Protein AF-A0A1R3W7L6-F1 (afdb_monomer_lite)

Structure (mmCIF, N/CA/C/O backbone):
data_AF-A0A1R3W7L6-F1
#
_entry.id   AF-A0A1R3W7L6-F1
#
loop_
_atom_site.group_PDB
_atom_site.id
_atom_site.type_symbol
_atom_site.label_atom_id
_atom_site.label_alt_id
_atom_site.label_comp_id
_atom_site.label_asym_id
_atom_site.label_entity_id
_atom_site.label_seq_id
_atom_site.pdbx_PDB_ins_code
_atom_site.Cartn_x
_atom_site.Cartn_y
_atom_site.Cartn_z
_atom_site.occupancy
_atom_site.B_iso_or_equiv
_atom_site.auth_seq_id
_atom_site.auth_comp_id
_atom_site.auth_asym_id
_atom_site.auth_atom_id
_atom_site.pdbx_PDB_model_num
ATOM 1 N N . MET A 1 1 ? 8.596 5.749 0.620 1.00 76.62 1 MET A N 1
ATOM 2 C CA . MET A 1 1 ? 7.676 5.952 -0.521 1.00 76.62 1 MET A CA 1
ATOM 3 C C . MET A 1 1 ? 7.816 4.762 -1.457 1.00 76.62 1 MET A C 1
ATOM 5 O O . MET A 1 1 ? 8.940 4.331 -1.673 1.00 76.62 1 MET A O 1
ATOM 9 N N . LEU A 1 2 ? 6.703 4.200 -1.920 1.00 81.56 2 LEU A N 1
ATOM 10 C CA . LEU A 1 2 ? 6.620 3.063 -2.839 1.00 81.56 2 LEU A CA 1
ATOM 11 C C . LEU A 1 2 ? 6.029 3.555 -4.156 1.00 81.56 2 LEU A C 1
ATOM 13 O O . LEU A 1 2 ? 5.051 4.300 -4.136 1.00 81.56 2 LEU A O 1
ATOM 17 N N . GLU A 1 3 ? 6.607 3.162 -5.278 1.00 80.94 3 GLU A N 1
ATOM 18 C CA . GLU A 1 3 ? 6.055 3.446 -6.596 1.00 80.94 3 GLU A CA 1
ATOM 19 C C . GLU A 1 3 ? 5.295 2.214 -7.090 1.00 80.94 3 GLU A C 1
ATOM 21 O O . GLU A 1 3 ? 5.708 1.080 -6.864 1.00 80.94 3 GLU A O 1
ATOM 26 N N . ILE A 1 4 ? 4.109 2.428 -7.653 1.00 78.31 4 ILE A N 1
ATOM 27 C CA . ILE A 1 4 ? 3.244 1.360 -8.146 1.00 78.31 4 ILE A CA 1
ATOM 28 C C . ILE A 1 4 ? 2.591 1.779 -9.460 1.00 78.31 4 ILE A C 1
ATOM 30 O O . ILE A 1 4 ? 2.112 2.899 -9.618 1.00 78.31 4 ILE A O 1
ATOM 34 N N . GLN A 1 5 ? 2.515 0.856 -10.403 1.00 77.19 5 GLN A N 1
ATOM 35 C CA . GLN A 1 5 ? 1.801 1.019 -11.654 1.00 77.19 5 GLN A CA 1
ATOM 36 C C . GLN A 1 5 ? 0.359 0.527 -11.497 1.00 77.19 5 GLN A C 1
ATOM 38 O O . GLN A 1 5 ? 0.076 -0.646 -11.237 1.00 77.19 5 GLN A O 1
ATOM 43 N N . LEU A 1 6 ? -0.584 1.444 -11.673 1.00 70.19 6 LEU A N 1
ATOM 44 C CA . LEU A 1 6 ? -2.005 1.148 -11.740 1.00 70.19 6 LEU A CA 1
ATOM 45 C C . LEU A 1 6 ? -2.358 0.587 -13.121 1.00 70.19 6 LEU A C 1
ATOM 47 O O . LEU A 1 6 ? -1.698 0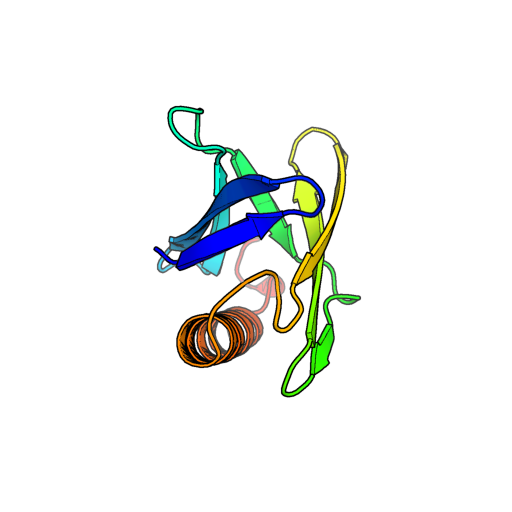.867 -14.127 1.00 70.19 6 LEU A O 1
ATOM 51 N N . LYS A 1 7 ? -3.430 -0.212 -13.173 1.00 57.50 7 LYS A N 1
ATOM 52 C CA . LYS A 1 7 ? -3.962 -0.775 -14.419 1.00 57.50 7 LYS A CA 1
ATOM 53 C C . LYS A 1 7 ? -4.148 0.375 -15.430 1.00 57.50 7 LYS A C 1
ATOM 55 O O . LYS A 1 7 ? -4.778 1.368 -15.078 1.00 57.50 7 LYS A O 1
ATOM 60 N N . HIS A 1 8 ? -3.635 0.220 -16.656 1.00 54.22 8 HIS A N 1
ATOM 61 C CA . HIS A 1 8 ? -3.622 1.226 -17.743 1.00 54.22 8 HIS A CA 1
ATOM 62 C C . HIS A 1 8 ? -2.508 2.299 -17.687 1.00 54.22 8 HIS A C 1
ATOM 64 O O . HIS A 1 8 ? -2.756 3.466 -17.979 1.00 54.22 8 HIS A O 1
ATOM 70 N N . SER A 1 9 ? -1.267 1.908 -17.372 1.00 57.62 9 SER A N 1
ATOM 71 C CA . SER A 1 9 ? -0.057 2.752 -17.529 1.00 57.62 9 SER A CA 1
ATOM 72 C C . SER A 1 9 ? 0.012 4.004 -16.647 1.00 57.62 9 SER A C 1
ATOM 74 O O . SER A 1 9 ? 0.860 4.868 -16.862 1.00 57.62 9 SER A O 1
ATOM 76 N N . LEU A 1 10 ? -0.850 4.106 -15.636 1.00 72.00 10 LEU A N 1
ATOM 77 C CA . LEU A 1 10 ? -0.836 5.216 -14.694 1.00 72.00 10 LEU A CA 1
ATOM 78 C C . LEU A 1 10 ? 0.038 4.848 -13.493 1.00 72.00 10 LEU A C 1
ATOM 80 O O . LEU A 1 10 ? -0.338 3.995 -12.695 1.00 72.00 10 LEU A O 1
ATOM 84 N N . TRP A 1 11 ? 1.185 5.498 -13.337 1.00 80.38 11 TRP A N 1
ATOM 85 C CA . TRP A 1 11 ? 1.998 5.362 -12.128 1.00 80.38 11 TRP A CA 1
ATOM 86 C C . TRP A 1 11 ? 1.336 6.069 -10.946 1.00 80.38 11 TRP A C 1
ATOM 88 O O . TRP A 1 11 ? 0.584 7.026 -11.110 1.00 80.38 11 TRP A O 1
ATOM 98 N N . ALA A 1 12 ? 1.580 5.593 -9.738 1.00 85.44 12 ALA A N 1
ATOM 99 C CA . ALA A 1 12 ? 1.165 6.237 -8.509 1.00 85.44 12 ALA A CA 1
ATOM 100 C C . ALA A 1 12 ? 2.222 6.002 -7.434 1.00 85.44 12 ALA A C 1
ATOM 102 O O . ALA A 1 12 ? 2.883 4.968 -7.400 1.00 85.44 12 ALA A O 1
ATOM 103 N N . HIS A 1 13 ? 2.352 6.957 -6.523 1.00 87.38 13 HIS A N 1
ATOM 104 C CA . HIS A 1 13 ? 3.168 6.783 -5.335 1.00 87.38 13 HIS A CA 1
ATOM 105 C C . HIS A 1 13 ? 2.267 6.481 -4.148 1.00 87.38 13 HIS A C 1
ATOM 107 O O . HIS A 1 13 ? 1.267 7.166 -3.930 1.00 87.38 13 HIS A O 1
ATOM 113 N N . LEU A 1 14 ? 2.663 5.481 -3.373 1.00 88.75 14 LEU A N 1
ATOM 114 C CA . LEU A 1 14 ? 2.109 5.136 -2.078 1.00 88.75 14 LEU A CA 1
ATOM 115 C C . LEU A 1 14 ? 3.091 5.528 -0.977 1.00 88.75 14 LEU A C 1
ATOM 117 O O . LEU A 1 14 ? 4.301 5.303 -1.067 1.00 88.75 14 LEU A O 1
ATOM 121 N N . ALA A 1 15 ? 2.568 6.096 0.096 1.00 88.50 15 ALA A N 1
ATOM 122 C CA . ALA A 1 15 ? 3.327 6.356 1.306 1.00 88.50 15 ALA A CA 1
ATOM 123 C C . ALA A 1 15 ? 2.485 5.996 2.531 1.00 88.50 15 ALA A C 1
ATOM 125 O O . ALA A 1 15 ? 1.262 6.104 2.508 1.00 88.50 15 ALA A O 1
ATOM 126 N N . CYS A 1 16 ? 3.168 5.563 3.580 1.00 86.38 16 CYS A N 1
ATOM 127 C CA . CYS A 1 16 ? 2.630 5.406 4.921 1.00 86.38 16 CYS A CA 1
ATOM 128 C C . CYS A 1 16 ? 3.514 6.265 5.822 1.00 86.38 16 CYS A C 1
ATOM 130 O O . CYS A 1 16 ? 4.738 6.216 5.665 1.00 86.38 16 CYS A O 1
ATOM 132 N N . ASP A 1 17 ? 2.911 7.072 6.686 1.00 85.50 17 ASP A N 1
ATOM 133 C CA . ASP A 1 17 ? 3.641 7.822 7.709 1.00 85.50 17 ASP A CA 1
ATOM 134 C C . ASP A 1 17 ? 3.769 7.018 9.012 1.00 85.50 17 ASP A C 1
ATOM 136 O O . ASP A 1 17 ? 3.236 5.909 9.137 1.00 85.50 17 ASP A O 1
ATOM 140 N N . ASP A 1 18 ? 4.501 7.580 9.975 1.00 81.38 18 ASP A N 1
ATOM 141 C CA . ASP A 1 18 ? 4.803 6.941 11.261 1.00 81.38 18 ASP A CA 1
ATOM 142 C C . ASP A 1 18 ? 3.553 6.727 12.133 1.00 81.38 18 ASP A C 1
ATOM 144 O O . ASP A 1 18 ? 3.566 5.904 13.046 1.00 81.38 18 ASP A O 1
ATOM 148 N N . LEU A 1 19 ? 2.451 7.428 11.834 1.00 75.38 19 LEU A N 1
ATOM 149 C CA . LEU A 1 19 ? 1.160 7.278 12.513 1.00 75.38 19 LEU A CA 1
ATOM 150 C C . LEU A 1 19 ? 0.281 6.190 11.871 1.00 75.38 19 LEU A C 1
ATOM 152 O O . LEU A 1 19 ? -0.854 5.971 12.300 1.00 75.38 19 LEU A O 1
ATOM 156 N N . GLY A 1 20 ? 0.782 5.509 10.835 1.00 76.56 20 GLY A N 1
ATOM 157 C CA . GLY A 1 20 ? 0.049 4.480 10.103 1.00 76.56 20 GLY A CA 1
ATOM 158 C C . GLY A 1 20 ? -0.971 5.036 9.104 1.00 76.56 20 GLY A C 1
ATOM 159 O O . GLY A 1 20 ? -1.789 4.273 8.580 1.00 76.56 20 GLY A O 1
ATOM 160 N N . GLN A 1 21 ? -0.955 6.343 8.824 1.00 86.12 21 GLN A N 1
ATOM 161 C CA . GLN A 1 21 ? -1.841 6.961 7.844 1.00 86.12 21 GLN A CA 1
ATOM 162 C C . GLN A 1 21 ? -1.273 6.773 6.432 1.00 86.12 21 GLN A C 1
ATOM 164 O O . GLN A 1 21 ? -0.100 7.020 6.145 1.00 86.12 21 GLN A O 1
ATOM 169 N N . TRP A 1 22 ? -2.145 6.336 5.523 1.00 88.19 22 TRP A N 1
ATOM 170 C CA . TRP A 1 22 ? -1.781 6.057 4.140 1.00 88.19 22 TRP A CA 1
ATOM 171 C C . TRP A 1 22 ? -2.098 7.224 3.214 1.00 88.19 22 TRP A C 1
ATOM 173 O O . TRP A 1 22 ? -3.115 7.909 3.363 1.00 88.19 22 TRP A O 1
ATOM 183 N N . TRP A 1 23 ? -1.228 7.411 2.226 1.00 90.31 23 TRP A N 1
ATOM 184 C CA . TRP A 1 23 ? -1.291 8.475 1.237 1.00 90.31 23 TRP A CA 1
ATOM 185 C C . TRP A 1 23 ? -1.038 7.919 -0.160 1.00 90.31 23 TRP A C 1
ATOM 187 O O . TRP A 1 23 ? -0.179 7.055 -0.355 1.00 90.31 23 TRP A O 1
ATOM 197 N N . ILE A 1 24 ? -1.783 8.421 -1.144 1.00 89.81 24 ILE A N 1
ATOM 198 C CA . ILE A 1 24 ? -1.589 8.107 -2.562 1.00 89.81 24 ILE A CA 1
ATOM 199 C C . ILE A 1 24 ? -1.538 9.385 -3.390 1.00 89.81 24 ILE A C 1
ATOM 201 O O . ILE A 1 24 ? -2.298 10.322 -3.142 1.00 89.81 24 ILE A O 1
ATOM 205 N N . ARG A 1 25 ? -0.674 9.417 -4.402 1.00 89.69 25 ARG A N 1
ATOM 206 C CA . ARG A 1 25 ? -0.703 10.445 -5.447 1.00 89.69 25 ARG A CA 1
ATOM 207 C C . ARG A 1 25 ? -0.416 9.853 -6.813 1.00 89.69 25 ARG A C 1
ATOM 209 O O . ARG A 1 25 ? 0.292 8.858 -6.929 1.00 89.69 25 ARG A O 1
ATOM 216 N N . ARG A 1 26 ? -0.909 10.523 -7.849 1.00 87.25 26 ARG A N 1
ATOM 217 C CA . ARG A 1 26 ? -0.419 10.349 -9.224 1.00 87.25 26 ARG A CA 1
ATOM 218 C C . ARG A 1 26 ? 0.938 11.057 -9.389 1.00 87.25 26 ARG A C 1
ATOM 220 O O . ARG A 1 26 ? 1.285 11.882 -8.535 1.00 87.25 26 ARG A O 1
ATOM 227 N N . PRO A 1 27 ? 1.696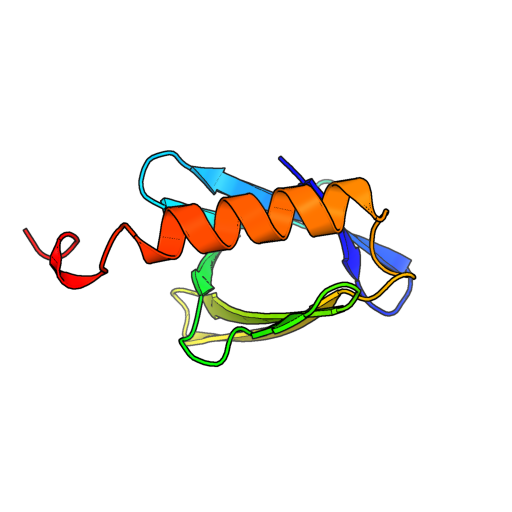 10.794 -10.465 1.00 81.69 27 PRO A N 1
ATOM 228 C CA . PRO A 1 27 ? 2.941 11.489 -10.737 1.00 81.69 27 PRO A CA 1
ATOM 229 C C . PRO A 1 27 ? 2.595 12.963 -10.950 1.00 81.69 27 PRO A C 1
ATOM 231 O O . PRO A 1 27 ? 1.618 13.278 -11.629 1.00 81.69 27 PRO A O 1
ATOM 234 N N . HIS A 1 28 ? 3.332 13.855 -10.291 1.00 84.75 28 HIS A N 1
ATOM 235 C CA . HIS A 1 28 ? 3.075 15.305 -10.284 1.00 84.75 28 HIS A CA 1
ATOM 236 C C . HIS A 1 28 ? 1.701 15.744 -9.728 1.00 84.75 28 HIS A C 1
ATOM 238 O O . HIS A 1 28 ? 1.353 16.918 -9.811 1.00 84.75 28 HIS A O 1
ATOM 244 N N . GLY A 1 29 ? 0.924 14.831 -9.134 1.00 87.69 29 GLY A N 1
ATOM 245 C CA . GLY A 1 29 ? -0.359 15.134 -8.500 1.00 87.69 29 GLY A CA 1
ATOM 246 C C . GLY A 1 29 ? -0.244 15.421 -6.996 1.00 87.69 29 GLY A C 1
ATOM 247 O O . GLY A 1 29 ? 0.773 15.092 -6.372 1.00 87.69 29 GLY A O 1
ATOM 248 N N . PRO A 1 30 ? -1.298 15.994 -6.386 1.00 89.88 30 PRO A N 1
ATOM 249 C CA . PRO A 1 30 ? -1.362 16.172 -4.942 1.00 89.88 30 PRO A CA 1
ATOM 250 C C . PRO A 1 30 ? -1.474 14.826 -4.212 1.00 89.88 30 PRO A C 1
ATOM 252 O O . PRO A 1 30 ? -1.981 13.839 -4.751 1.00 89.88 30 PRO A O 1
ATOM 255 N N . TRP A 1 31 ? -1.017 14.803 -2.960 1.00 90.81 31 TRP A N 1
ATOM 256 C CA . TRP A 1 31 ? -1.209 13.671 -2.059 1.00 90.81 31 TRP A CA 1
ATOM 257 C C . TRP A 1 31 ? -2.628 13.638 -1.501 1.00 90.81 31 TRP A C 1
ATOM 259 O O . TRP A 1 31 ? -3.176 14.653 -1.071 1.00 90.81 31 TRP A O 1
ATOM 269 N N . HIS A 1 32 ? -3.199 12.440 -1.465 1.00 89.44 32 HIS A N 1
ATOM 270 C CA . HIS A 1 32 ? -4.510 12.183 -0.896 1.00 89.44 32 HIS A CA 1
ATOM 271 C C . HIS A 1 32 ? -4.408 11.135 0.207 1.00 89.44 32 HIS A C 1
ATOM 273 O O . HIS A 1 32 ? -3.968 10.012 -0.043 1.00 89.44 32 HIS A O 1
ATOM 279 N N . ALA A 1 33 ? -4.846 11.503 1.411 1.00 90.31 33 ALA A N 1
ATOM 280 C CA . ALA A 1 33 ? -4.964 10.580 2.531 1.00 90.31 33 ALA A CA 1
ATOM 281 C C . ALA A 1 33 ? -6.111 9.593 2.300 1.00 90.31 33 ALA A C 1
ATOM 283 O O . ALA A 1 33 ? -7.216 9.987 1.905 1.00 90.31 33 ALA A O 1
ATOM 284 N N . PHE A 1 34 ? -5.864 8.326 2.602 1.00 88.00 34 PHE A N 1
ATOM 285 C CA . PHE A 1 34 ? -6.870 7.278 2.577 1.00 88.00 34 PHE A CA 1
ATOM 286 C C . PHE A 1 34 ? -6.673 6.291 3.724 1.00 88.00 34 PHE A C 1
ATOM 288 O O . PHE A 1 34 ? -5.589 6.159 4.286 1.00 88.00 34 PHE A O 1
ATOM 295 N N . TYR A 1 35 ? -7.742 5.586 4.057 1.00 86.00 35 TYR A N 1
ATOM 296 C CA . TYR A 1 35 ? -7.750 4.511 5.0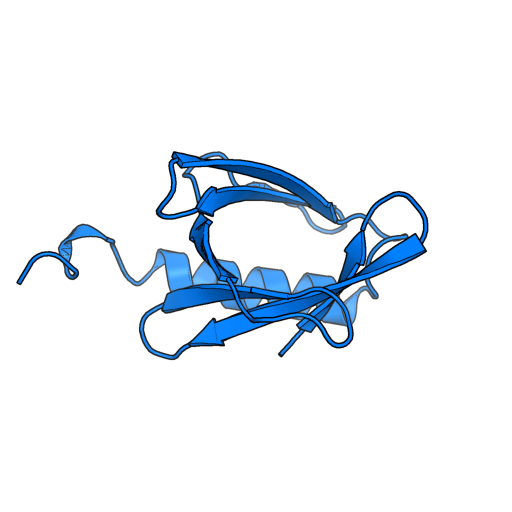37 1.00 86.00 35 TYR A CA 1
ATOM 297 C C . TYR A 1 35 ? -7.843 3.175 4.317 1.00 86.00 35 TYR A C 1
ATOM 299 O O . TYR A 1 35 ? -8.530 3.065 3.298 1.00 86.00 35 TYR A O 1
ATOM 307 N N . LEU A 1 36 ? -7.160 2.167 4.846 1.00 85.69 36 LEU A N 1
ATOM 308 C CA . LEU A 1 36 ? -7.283 0.798 4.366 1.00 85.69 36 LEU A CA 1
ATOM 309 C C . LEU A 1 36 ? -8.476 0.121 5.034 1.00 85.69 36 LEU A C 1
ATOM 311 O O . LEU A 1 36 ? -8.644 0.186 6.249 1.00 85.69 36 LEU A O 1
ATOM 315 N N . HIS A 1 37 ? -9.292 -0.551 4.232 1.00 83.06 37 HIS A N 1
ATOM 316 C CA . HIS A 1 37 ? -10.358 -1.410 4.724 1.00 83.06 37 HIS A CA 1
ATOM 317 C C . HIS A 1 37 ? -9.826 -2.773 5.165 1.00 83.06 37 HIS A C 1
ATOM 319 O O . HIS A 1 37 ? -8.804 -3.250 4.662 1.00 83.06 37 HIS A O 1
ATOM 325 N N . TYR A 1 38 ? -10.596 -3.421 6.043 1.00 76.56 38 TYR A N 1
ATOM 326 C CA . TYR A 1 38 ? -10.366 -4.790 6.512 1.00 76.56 38 TYR A CA 1
ATOM 327 C C . TYR A 1 38 ? -10.325 -5.818 5.371 1.00 76.56 38 TYR A C 1
ATOM 329 O O . TYR A 1 38 ? -9.633 -6.822 5.484 1.00 76.56 38 TYR A O 1
ATOM 337 N N . ASP A 1 39 ? -10.985 -5.531 4.246 1.00 80.31 39 ASP A N 1
ATOM 338 C CA . ASP A 1 39 ? -10.967 -6.363 3.037 1.00 80.31 39 ASP A CA 1
ATOM 339 C C . ASP A 1 39 ? -9.636 -6.316 2.267 1.00 80.31 39 ASP A C 1
ATOM 341 O O . ASP A 1 39 ? -9.502 -6.937 1.212 1.00 80.31 39 ASP A O 1
ATOM 345 N N . THR A 1 40 ? -8.641 -5.558 2.740 1.00 83.19 40 THR A N 1
ATOM 346 C CA . THR A 1 40 ? -7.309 -5.517 2.126 1.00 83.19 40 THR A CA 1
ATOM 347 C C . THR A 1 40 ? -6.633 -6.883 2.231 1.00 83.19 40 THR A C 1
ATOM 349 O O . THR A 1 40 ? -6.406 -7.394 3.324 1.00 83.19 40 THR A O 1
ATOM 352 N N . VAL A 1 41 ? -6.257 -7.462 1.088 1.00 85.12 41 VAL A N 1
ATOM 353 C CA . VAL A 1 41 ? -5.638 -8.795 1.018 1.00 85.12 41 VAL A CA 1
ATOM 354 C C . VAL A 1 41 ? -4.219 -8.686 0.473 1.00 85.12 41 VAL A C 1
ATOM 356 O O . VAL A 1 41 ? -4.011 -8.123 -0.600 1.00 85.12 41 VAL A O 1
ATOM 359 N N . ALA A 1 42 ? -3.240 -9.272 1.169 1.00 84.44 42 ALA A N 1
ATOM 360 C CA . ALA A 1 42 ? -1.851 -9.349 0.714 1.00 84.44 42 ALA A CA 1
ATOM 361 C C . ALA A 1 42 ? -1.396 -10.811 0.540 1.00 84.44 42 ALA A C 1
ATOM 363 O O . ALA A 1 42 ? -1.009 -11.474 1.498 1.00 84.44 42 ALA A O 1
ATOM 364 N N . LEU A 1 43 ? -1.391 -11.293 -0.703 1.00 84.25 43 LEU A N 1
ATOM 365 C CA . LEU A 1 43 ? -0.881 -12.603 -1.134 1.00 84.25 43 LEU A CA 1
ATOM 366 C C . LEU A 1 43 ? 0.530 -12.458 -1.724 1.00 84.25 43 LEU A C 1
ATOM 368 O O . LEU A 1 43 ? 0.865 -11.353 -2.146 1.00 84.25 43 LEU A O 1
ATOM 372 N N . PRO A 1 44 ? 1.357 -13.521 -1.813 1.00 81.88 44 PRO A N 1
ATOM 373 C CA . PRO A 1 44 ? 2.775 -13.437 -2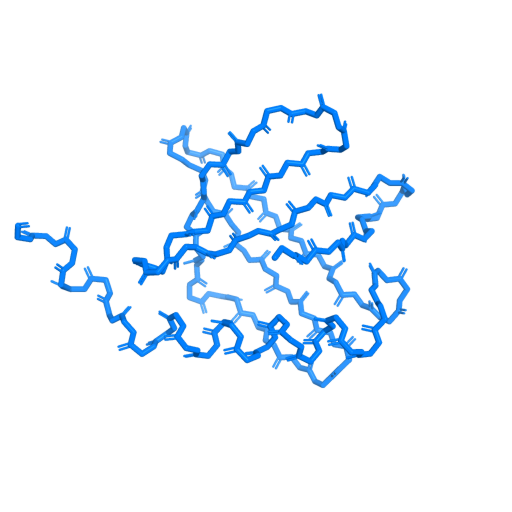.193 1.00 81.88 44 PRO A CA 1
ATOM 374 C C . PRO A 1 44 ? 3.099 -12.584 -3.430 1.00 81.88 44 PRO A C 1
ATOM 376 O O . PRO A 1 44 ? 4.038 -11.789 -3.378 1.00 81.88 44 PRO A O 1
ATOM 379 N N . SER A 1 45 ? 2.288 -12.672 -4.482 1.00 83.75 45 SER A N 1
ATOM 380 C CA . SER A 1 45 ? 2.454 -11.952 -5.754 1.00 83.75 45 SER A CA 1
ATOM 381 C C . SER A 1 45 ? 1.306 -10.988 -6.081 1.00 83.75 45 SER A C 1
ATOM 383 O O . SER A 1 45 ? 1.275 -10.418 -7.168 1.00 83.75 45 SER A O 1
ATOM 385 N N . LEU A 1 46 ? 0.351 -10.806 -5.164 1.00 84.94 46 LEU A N 1
ATOM 386 C CA . LEU A 1 46 ? -0.848 -10.005 -5.396 1.00 84.94 46 LEU A CA 1
ATOM 387 C C . LEU A 1 46 ? -1.250 -9.255 -4.128 1.00 84.94 46 LEU A C 1
ATOM 389 O O . LEU A 1 46 ? -1.445 -9.864 -3.080 1.00 84.94 46 LEU A O 1
ATOM 393 N N . ILE A 1 47 ? -1.447 -7.946 -4.230 1.00 87.94 47 ILE A N 1
ATOM 394 C CA . ILE A 1 47 ? -2.006 -7.126 -3.156 1.00 87.94 47 ILE A CA 1
ATOM 395 C C . ILE A 1 47 ? -3.277 -6.447 -3.669 1.00 87.94 47 ILE A C 1
ATOM 397 O O . ILE A 1 47 ? -3.262 -5.740 -4.674 1.00 87.94 47 ILE A O 1
ATOM 401 N N . LEU A 1 48 ? -4.390 -6.675 -2.977 1.00 88.56 48 LEU A N 1
ATOM 402 C CA . LEU A 1 48 ? -5.668 -6.012 -3.204 1.00 88.56 48 LEU A CA 1
ATOM 403 C C . LEU A 1 48 ? -5.852 -4.953 -2.118 1.00 88.56 48 LEU A C 1
ATOM 405 O O . LEU A 1 48 ? -6.193 -5.299 -0.990 1.00 88.56 48 LEU A O 1
ATOM 409 N N . LEU A 1 49 ? -5.621 -3.680 -2.444 1.00 88.06 49 LEU A N 1
ATOM 410 C CA . LEU A 1 49 ? -5.866 -2.575 -1.515 1.00 88.06 49 LEU A CA 1
ATOM 411 C C . LEU A 1 49 ? -7.292 -2.065 -1.692 1.00 88.06 49 LEU A C 1
ATOM 413 O O . LEU A 1 49 ? -7.685 -1.675 -2.794 1.00 88.06 49 LEU A O 1
ATOM 417 N N . TYR A 1 50 ? -8.039 -2.009 -0.596 1.00 87.62 50 TYR A N 1
ATOM 418 C CA . TYR A 1 50 ? -9.340 -1.354 -0.554 1.00 87.62 50 TYR A CA 1
ATOM 419 C C . TYR A 1 50 ? -9.193 -0.060 0.235 1.00 87.62 50 TYR A C 1
ATOM 421 O O . TYR A 1 50 ? -9.069 -0.073 1.456 1.00 87.62 50 TYR A O 1
ATOM 429 N N . ALA A 1 51 ? -9.156 1.057 -0.482 1.00 85.69 51 ALA A N 1
ATOM 430 C CA . ALA A 1 51 ? -8.911 2.379 0.065 1.00 85.69 51 ALA A CA 1
ATOM 431 C C . ALA A 1 51 ? -10.213 3.182 0.169 1.00 85.69 51 ALA A C 1
ATOM 433 O O . ALA A 1 51 ? -10.999 3.224 -0.779 1.00 85.69 51 ALA A O 1
ATOM 434 N N . GLN A 1 52 ? -10.413 3.875 1.288 1.00 87.31 52 GLN A N 1
ATOM 435 C CA . GLN A 1 52 ? -11.470 4.869 1.460 1.00 87.31 52 GLN A CA 1
ATOM 436 C C . GLN A 1 52 ? -10.866 6.236 1.761 1.00 87.31 52 GLN A C 1
ATOM 438 O O . GLN A 1 52 ? -10.076 6.403 2.685 1.00 87.31 52 GLN A O 1
ATOM 443 N N . PHE A 1 53 ? -11.268 7.236 0.990 1.00 85.38 53 PHE A N 1
ATOM 444 C CA . PHE A 1 53 ? -10.852 8.619 1.185 1.00 85.38 53 PHE A CA 1
ATOM 445 C C . PHE A 1 53 ? -11.811 9.337 2.136 1.00 85.38 53 PHE A C 1
ATOM 447 O O . PHE A 1 53 ? -12.994 9.004 2.213 1.00 85.38 53 PHE A O 1
ATOM 454 N N . ARG A 1 54 ? -11.335 10.403 2.793 1.00 76.50 54 ARG A N 1
ATOM 455 C CA . ARG A 1 54 ? -12.157 11.228 3.706 1.00 76.50 54 ARG A CA 1
ATOM 456 C C . ARG A 1 54 ? -13.445 11.770 3.077 1.00 76.50 54 ARG A C 1
ATOM 458 O O . ARG A 1 54 ? -14.419 11.989 3.780 1.00 76.50 54 ARG A O 1
ATOM 465 N N . ARG A 1 55 ? -13.469 11.956 1.754 1.00 78.19 55 ARG A N 1
ATOM 466 C CA . ARG A 1 55 ? -14.652 12.409 0.999 1.00 78.19 55 ARG A CA 1
ATOM 467 C C . ARG A 1 55 ? -15.646 11.284 0.664 1.00 78.19 55 ARG A C 1
ATOM 469 O O . ARG A 1 55 ? -16.529 11.486 -0.156 1.00 78.19 55 ARG A O 1
ATOM 476 N N . GLY A 1 56 ? -15.477 10.086 1.228 1.00 78.56 56 GLY A N 1
ATOM 477 C CA . GLY A 1 56 ? -16.354 8.931 1.002 1.00 78.56 56 GLY A CA 1
ATOM 478 C C . GLY A 1 56 ? -16.054 8.130 -0.269 1.00 78.56 56 GLY A C 1
ATOM 479 O O . GLY A 1 56 ? -16.558 7.018 -0.411 1.00 78.56 56 GLY A O 1
ATOM 480 N N . ALA A 1 57 ? -15.202 8.640 -1.165 1.00 83.44 57 ALA A N 1
ATOM 481 C CA . ALA A 1 57 ? -14.763 7.900 -2.343 1.00 83.44 57 ALA A CA 1
ATOM 482 C C . ALA A 1 57 ? -14.040 6.608 -1.932 1.00 83.44 57 ALA A C 1
ATOM 484 O O . ALA A 1 57 ? -13.193 6.621 -1.036 1.00 83.44 57 ALA A O 1
ATOM 485 N N . ARG A 1 58 ? -14.362 5.503 -2.607 1.00 85.25 58 ARG A N 1
ATOM 486 C CA . ARG A 1 58 ? -13.714 4.203 -2.419 1.00 85.25 58 ARG A CA 1
ATOM 487 C C . ARG A 1 58 ? -12.948 3.832 -3.678 1.00 85.25 58 ARG A C 1
ATOM 489 O O . ARG A 1 58 ? -13.448 4.013 -4.785 1.00 85.25 58 ARG A O 1
ATOM 496 N N . LEU A 1 59 ? -11.745 3.307 -3.502 1.00 83.88 59 LEU A N 1
ATOM 497 C CA . LEU A 1 59 ? -10.865 2.892 -4.582 1.00 83.88 59 LEU A CA 1
ATOM 498 C C . LEU A 1 59 ? 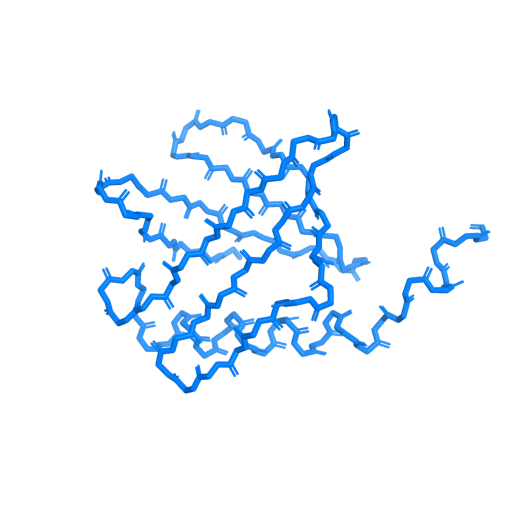-10.352 1.487 -4.293 1.00 83.88 59 LEU A C 1
ATOM 500 O O . LEU A 1 59 ? -9.823 1.218 -3.218 1.00 83.88 59 LEU A O 1
ATOM 504 N N . ARG A 1 60 ? -10.487 0.599 -5.274 1.00 86.00 60 ARG A N 1
ATOM 505 C CA . ARG A 1 60 ? -9.891 -0.734 -5.232 1.00 86.00 60 ARG A CA 1
ATOM 506 C C . ARG A 1 60 ? -8.661 -0.748 -6.126 1.00 86.00 60 ARG A C 1
ATOM 508 O O . ARG A 1 60 ? -8.776 -0.516 -7.327 1.00 86.00 60 ARG A O 1
ATOM 515 N N . LEU A 1 61 ? -7.504 -1.040 -5.546 1.00 84.12 61 LEU A N 1
ATOM 516 C CA . LEU A 1 61 ? -6.247 -1.185 -6.272 1.00 84.12 61 LEU A CA 1
ATOM 517 C C . LEU A 1 61 ? -5.855 -2.655 -6.308 1.00 84.12 61 LEU A C 1
ATOM 519 O O . LEU A 1 61 ? -5.836 -3.333 -5.283 1.00 84.12 61 LEU A O 1
ATOM 523 N N . VAL A 1 62 ? -5.541 -3.137 -7.504 1.00 86.31 62 VAL A N 1
ATOM 524 C CA . VAL A 1 62 ? -5.045 -4.492 -7.738 1.00 86.31 62 VAL A CA 1
ATOM 525 C C . VAL A 1 62 ? -3.584 -4.365 -8.135 1.00 86.31 62 VAL A C 1
ATOM 527 O O . VAL A 1 62 ? -3.293 -3.854 -9.213 1.00 86.31 62 VAL A O 1
ATOM 530 N N . LEU A 1 63 ? -2.684 -4.791 -7.253 1.00 85.12 63 LEU A N 1
ATOM 531 C CA . LEU A 1 63 ? -1.238 -4.711 -7.437 1.00 85.12 63 LEU A CA 1
ATOM 532 C C . LEU A 1 63 ? -0.696 -6.120 -7.641 1.00 85.12 63 LEU A C 1
ATOM 534 O O . LEU A 1 63 ? -0.530 -6.877 -6.686 1.00 85.12 63 LEU A O 1
ATOM 538 N N . GLY A 1 64 ? -0.502 -6.483 -8.904 1.00 81.56 64 GLY A N 1
ATOM 539 C CA . GLY A 1 64 ? 0.042 -7.778 -9.302 1.00 81.56 64 GLY A CA 1
ATOM 540 C C . GLY A 1 64 ? 1.508 -7.691 -9.733 1.00 81.56 64 GLY A C 1
ATOM 541 O O . GLY A 1 64 ? 2.113 -6.622 -9.652 1.00 81.56 64 GLY A O 1
ATOM 542 N N . PRO A 1 65 ? 2.070 -8.784 -10.273 1.00 75.50 65 PRO A N 1
ATOM 543 C CA . PRO A 1 65 ? 3.463 -8.830 -10.728 1.00 75.50 65 PRO A CA 1
ATOM 544 C C . PRO A 1 65 ? 3.768 -7.865 -11.888 1.00 75.50 65 PRO A C 1
ATOM 546 O O . PRO A 1 65 ? 4.924 -7.550 -12.132 1.00 75.50 65 PRO A O 1
ATOM 549 N N . TRP A 1 66 ? 2.742 -7.371 -12.587 1.00 78.19 66 TRP A N 1
ATOM 550 C CA . TRP A 1 66 ? 2.872 -6.352 -13.637 1.00 78.19 66 TRP A CA 1
ATOM 551 C C . TRP A 1 66 ? 2.722 -4.915 -13.121 1.00 78.19 66 TRP A C 1
ATOM 553 O O . TRP A 1 66 ? 2.884 -3.976 -13.887 1.00 78.19 66 TRP A O 1
ATOM 563 N N . SER A 1 67 ? 2.346 -4.741 -11.852 1.00 76.94 67 SER A N 1
ATOM 564 C CA . SER A 1 67 ? 2.083 -3.434 -11.240 1.00 76.94 67 SER A CA 1
ATOM 565 C C . SER A 1 67 ? 3.256 -2.920 -10.415 1.00 76.94 67 SER A C 1
ATOM 567 O O . SER A 1 67 ? 3.325 -1.733 -10.130 1.00 76.94 67 SER A O 1
ATOM 569 N N . ALA A 1 68 ? 4.126 -3.807 -9.948 1.00 76.44 68 ALA A N 1
ATOM 570 C CA . ALA A 1 68 ? 5.234 -3.471 -9.069 1.00 76.44 68 ALA A CA 1
ATOM 571 C C . ALA A 1 68 ? 6.266 -4.601 -9.106 1.00 76.44 68 ALA A C 1
ATOM 573 O O . ALA A 1 68 ? 5.916 -5.766 -9.316 1.00 76.44 68 ALA A O 1
ATOM 574 N N . SER A 1 69 ? 7.528 -4.267 -8.863 1.00 83.06 69 SER A N 1
ATOM 575 C CA . SER A 1 69 ? 8.582 -5.260 -8.674 1.00 83.06 69 SER A CA 1
ATOM 576 C C . SER A 1 69 ? 8.301 -6.145 -7.451 1.00 83.06 69 SER A C 1
ATOM 578 O O . SER A 1 69 ? 7.556 -5.786 -6.531 1.00 83.06 69 SER A O 1
ATOM 580 N N . ALA A 1 70 ? 8.934 -7.320 -7.406 1.00 82.75 70 ALA A N 1
ATOM 581 C CA . ALA A 1 70 ? 8.795 -8.235 -6.273 1.00 82.75 70 ALA A CA 1
ATOM 582 C C . ALA A 1 70 ? 9.233 -7.583 -4.945 1.00 82.75 70 ALA A C 1
ATOM 584 O O . ALA A 1 70 ? 8.604 -7.802 -3.906 1.00 82.75 70 ALA A O 1
ATOM 585 N N . ASP A 1 71 ? 10.265 -6.736 -4.990 1.00 85.19 71 ASP A N 1
ATOM 586 C CA . ASP A 1 71 ? 10.758 -5.992 -3.832 1.00 85.19 71 ASP A CA 1
ATOM 587 C C . ASP A 1 71 ? 9.770 -4.923 -3.360 1.00 85.19 71 ASP A C 1
ATOM 589 O O . ASP A 1 71 ? 9.571 -4.763 -2.154 1.00 85.19 71 ASP A O 1
ATOM 593 N N . GLU A 1 72 ? 9.103 -4.219 -4.274 1.00 83.75 72 GLU A N 1
ATOM 594 C CA . GLU A 1 72 ? 8.062 -3.246 -3.927 1.00 83.75 72 GLU A CA 1
ATOM 595 C C . GLU A 1 72 ? 6.850 -3.923 -3.289 1.00 83.75 72 GLU A C 1
ATOM 597 O O . GLU A 1 72 ? 6.382 -3.474 -2.240 1.00 83.75 72 GLU A O 1
ATOM 602 N N . LEU A 1 73 ? 6.389 -5.050 -3.844 1.00 83.19 73 LEU A N 1
ATOM 603 C CA . LEU A 1 73 ? 5.315 -5.845 -3.239 1.00 83.19 73 LEU A CA 1
ATOM 604 C C . LEU A 1 73 ? 5.712 -6.362 -1.851 1.00 83.19 73 LEU A C 1
ATOM 606 O O . LEU A 1 73 ? 4.900 -6.343 -0.921 1.00 83.19 73 LEU A O 1
ATOM 610 N N . ARG A 1 74 ? 6.970 -6.788 -1.675 1.00 84.94 74 ARG A N 1
ATOM 611 C CA . ARG A 1 74 ? 7.494 -7.224 -0.375 1.00 84.94 74 ARG A CA 1
ATOM 612 C C . ARG A 1 74 ? 7.508 -6.080 0.637 1.00 84.94 74 ARG A C 1
ATOM 614 O O . ARG A 1 74 ? 7.011 -6.262 1.748 1.00 84.94 74 ARG A O 1
ATOM 621 N N . ARG A 1 75 ? 8.036 -4.910 0.267 1.00 86.06 75 ARG A N 1
ATOM 622 C CA . ARG A 1 75 ? 8.060 -3.716 1.130 1.00 86.06 75 ARG A CA 1
ATOM 623 C C . ARG A 1 75 ? 6.650 -3.265 1.499 1.00 86.06 75 ARG A C 1
ATOM 625 O O . ARG A 1 75 ? 6.395 -2.986 2.668 1.00 86.06 75 ARG A O 1
ATOM 632 N N . LEU A 1 76 ? 5.726 -3.257 0.536 1.00 85.81 76 LEU A N 1
ATOM 633 C CA . LEU A 1 76 ? 4.329 -2.908 0.779 1.00 85.81 76 LEU A CA 1
ATOM 634 C C . LEU A 1 76 ? 3.685 -3.871 1.780 1.00 85.81 76 LEU A C 1
ATOM 636 O O . LEU A 1 76 ? 3.034 -3.428 2.718 1.00 85.81 76 LEU A O 1
ATOM 640 N N . ARG A 1 77 ? 3.920 -5.181 1.646 1.00 85.81 77 ARG A N 1
ATOM 641 C CA . ARG A 1 77 ? 3.405 -6.179 2.596 1.00 85.81 77 ARG A CA 1
ATOM 642 C C . ARG A 1 77 ? 3.935 -5.967 4.013 1.00 85.81 77 ARG A C 1
ATOM 644 O O . ARG A 1 77 ? 3.171 -6.090 4.966 1.00 85.81 77 ARG A O 1
ATOM 651 N N . VAL A 1 78 ? 5.220 -5.639 4.157 1.00 85.19 78 VAL A N 1
ATOM 652 C CA . VAL A 1 78 ? 5.810 -5.308 5.464 1.00 85.19 78 VAL A CA 1
ATOM 653 C C . VAL A 1 78 ? 5.140 -4.065 6.049 1.00 85.19 78 VAL A C 1
ATOM 655 O O . VAL A 1 78 ? 4.688 -4.109 7.189 1.00 85.19 78 VAL A O 1
ATOM 658 N N . ALA A 1 79 ? 4.994 -2.997 5.262 1.00 83.12 79 ALA A N 1
ATOM 659 C CA . ALA A 1 79 ? 4.348 -1.762 5.704 1.00 83.12 79 ALA A CA 1
ATOM 660 C C . ALA A 1 79 ? 2.877 -1.972 6.110 1.00 83.12 79 ALA A C 1
ATOM 662 O O . ALA A 1 79 ? 2.460 -1.496 7.164 1.00 83.12 79 ALA A O 1
ATOM 663 N N . LEU A 1 80 ? 2.106 -2.737 5.328 1.00 82.44 80 LEU A N 1
ATOM 664 C CA . LEU A 1 80 ? 0.720 -3.111 5.642 1.00 82.44 80 LEU A CA 1
ATOM 665 C C . LEU A 1 80 ? 0.620 -3.903 6.950 1.00 82.44 80 LEU A C 1
ATOM 667 O O . LEU A 1 80 ? -0.271 -3.670 7.762 1.00 82.44 80 LEU A O 1
ATOM 671 N N . ARG A 1 81 ? 1.560 -4.824 7.186 1.00 80.00 81 ARG A N 1
ATOM 672 C CA . ARG A 1 81 ? 1.594 -5.604 8.425 1.00 80.00 81 ARG A CA 1
ATOM 673 C C . ARG A 1 81 ? 1.911 -4.726 9.632 1.00 80.00 81 ARG A C 1
ATOM 675 O O . ARG A 1 81 ? 1.239 -4.854 10.648 1.00 80.00 81 ARG A O 1
ATOM 682 N N . LEU A 1 82 ? 2.876 -3.816 9.517 1.00 73.62 82 LEU A N 1
ATOM 683 C CA . LEU A 1 82 ? 3.219 -2.879 10.592 1.00 73.62 82 LEU A CA 1
ATOM 684 C C . LEU A 1 82 ? 2.055 -1.939 10.927 1.00 73.62 82 LEU A C 1
ATOM 686 O O . LEU A 1 82 ? 1.748 -1.737 12.096 1.00 73.62 82 LEU A O 1
ATOM 690 N N . SER A 1 83 ? 1.346 -1.445 9.913 1.00 68.31 83 SER A N 1
ATOM 691 C CA . SER A 1 83 ? 0.176 -0.582 10.119 1.00 68.31 83 SER A CA 1
ATOM 692 C C . SER A 1 83 ? -1.045 -1.328 10.677 1.00 68.31 83 SER A C 1
ATOM 694 O O . SER A 1 83 ? -1.852 -0.712 11.357 1.00 68.31 83 SER A O 1
ATOM 696 N N . SER A 1 84 ? -1.155 -2.652 10.501 1.00 64.25 84 SER A N 1
ATOM 697 C CA . SER A 1 84 ? -2.197 -3.468 11.158 1.00 64.25 84 SER A CA 1
ATOM 698 C C . SER A 1 84 ? -1.958 -3.733 12.654 1.00 64.25 84 SER A C 1
ATOM 700 O O . SER A 1 84 ? -2.881 -4.135 13.359 1.00 64.25 84 SER A O 1
ATOM 702 N N . ILE A 1 85 ? -0.730 -3.513 13.143 1.00 53.91 85 ILE A N 1
ATOM 703 C CA . ILE A 1 85 ? -0.375 -3.634 14.569 1.00 53.91 85 ILE A CA 1
ATOM 704 C C . ILE A 1 85 ? -0.800 -2.368 15.334 1.00 53.91 85 ILE A C 1
ATOM 706 O O . ILE A 1 85 ? -1.104 -2.433 16.523 1.00 53.91 85 ILE A O 1
ATOM 710 N N . LEU A 1 86 ? -0.899 -1.235 14.636 1.00 50.25 86 LEU A N 1
ATOM 711 C CA . LEU A 1 86 ? -1.453 0.014 15.147 1.00 50.25 86 LEU A CA 1
ATOM 712 C C . LEU A 1 86 ? -2.977 -0.038 14.987 1.00 50.25 86 LEU A C 1
ATOM 714 O O . LEU A 1 86 ? -3.525 0.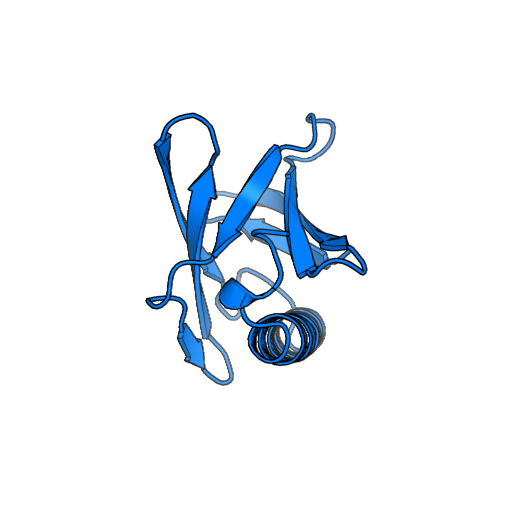279 13.932 1.00 50.25 86 LEU A O 1
ATOM 718 N N . LYS A 1 87 ? -3.683 -0.523 16.010 1.00 48.47 87 LYS A N 1
ATOM 719 C CA . LYS A 1 87 ? -5.145 -0.601 15.961 1.00 48.47 87 LYS A CA 1
ATOM 720 C C . LYS A 1 87 ? -5.760 0.800 15.795 1.00 48.47 87 LYS A C 1
ATOM 722 O O . LYS A 1 87 ? -5.340 1.738 16.469 1.00 48.47 87 LYS A O 1
ATOM 727 N N . PRO A 1 88 ? -6.840 0.938 15.007 1.00 47.69 88 PRO A N 1
ATOM 728 C CA . PRO A 1 88 ? -7.598 2.188 14.906 1.00 47.69 88 PRO A CA 1
ATOM 729 C C . PRO A 1 88 ? -8.291 2.603 16.220 1.00 47.69 88 PRO A C 1
ATOM 731 O O . PRO A 1 88 ? -8.801 3.717 16.308 1.00 47.69 88 PRO A O 1
ATOM 734 N N . GLU A 1 89 ? -8.316 1.738 17.241 1.00 49.50 89 GLU A N 1
ATOM 735 C CA . GLU A 1 89 ? -8.861 2.045 18.573 1.00 49.50 89 GLU A CA 1
ATOM 736 C C . GLU A 1 89 ? -8.031 3.098 19.334 1.00 49.50 89 GLU A C 1
ATOM 738 O O . GLU A 1 89 ? -8.587 3.803 20.172 1.00 49.50 89 GLU A O 1
ATOM 743 N N . ASP A 1 90 ? -6.755 3.293 18.983 1.00 47.16 90 ASP A N 1
ATOM 744 C CA . ASP A 1 90 ? -5.888 4.315 19.593 1.00 47.16 90 ASP A CA 1
ATOM 745 C C . ASP A 1 90 ? -5.961 5.694 18.905 1.00 47.16 90 ASP A C 1
ATOM 747 O O . ASP A 1 90 ? -5.468 6.680 19.443 1.00 47.16 90 ASP A O 1
ATOM 751 N N . GLN A 1 91 ? -6.620 5.818 17.744 1.00 44.16 91 GLN A N 1
ATOM 752 C CA . GLN A 1 91 ? -6.748 7.096 17.013 1.00 44.16 91 GLN A CA 1
ATOM 753 C C . GLN A 1 91 ? -7.960 7.948 17.444 1.00 44.16 91 GLN A C 1
ATOM 755 O O . GLN A 1 91 ? -8.296 8.933 16.785 1.00 44.16 91 GLN A O 1
ATOM 760 N N . LYS A 1 92 ? -8.643 7.571 18.535 1.00 39.31 92 LYS A N 1
ATOM 761 C CA . LYS A 1 92 ? -9.811 8.284 19.091 1.00 39.31 92 LYS A CA 1
ATOM 762 C C . LYS A 1 92 ? -9.555 8.999 20.428 1.00 39.31 92 LYS A C 1
ATOM 764 O O . LYS A 1 92 ? -10.527 9.353 21.095 1.00 39.31 92 LYS A O 1
ATOM 769 N N . ARG A 1 93 ? -8.301 9.221 20.826 1.00 37.16 93 ARG A N 1
ATOM 770 C CA . ARG A 1 93 ? -7.976 10.068 21.986 1.00 37.16 93 ARG A CA 1
ATOM 771 C C . ARG A 1 93 ? -7.476 11.440 21.574 1.00 37.16 93 ARG A C 1
ATOM 773 O O . ARG A 1 93 ? -6.646 11.500 20.645 1.00 37.16 93 ARG A O 1
#

pLDDT: mean 78.67, std 12.66, range [37.16, 90.81]

Sequence (93 aa):
MLEIQLKHSLWAHLACDDLGQWWIRRPHGPWHAFYLHYDTVALPSLILLYAQFRRGARLRLVLGPWSASADELRRLRVALRLSSILKPEDQKR

Foldseek 3Di:
DFWWAFPPRWIKDWDADPLRWIWIATVVGDIFTWDFDPPFDQDQFWTWTWTAGPVRDIDTTIGGVVTHPSVSSVVVVVSVVVSVVNDCVVVPD

Organism: NCBI:txid233100

Radius of gyration: 12.79 Å; chains: 1; bounding box: 27×30×40 Å

Secondary structure (DSSP, 8-state):
-EEEEETTTEEEEEEE-TTS-EEEE-TTSPPEEEEE-TT-EEETTEEEEEEEETTS-EEEEEE-TTTS-HHHHHHHHHHHHHHHHS-GGGGG-